Protein AF-A0A0D0BP61-F1 (afdb_monomer_lite)

Secondary structure (DSSP, 8-state):
-HHHHHHHHHHTTPPPPHHHHHHHHTTTTSS-HHHHHHHHHHSSSHHHHHHHS-HHHHHHHHHHHHHHHHHHTTS---

pLDDT: mean 71.2, std 9.55, range [41.72, 86.88]

Organism: NCBI:txid930991

Radius of gyration: 15.68 Å; chains: 1; bounding box: 31×43×36 Å

Sequence (78 aa):
EWKAKLKVELKASRPISGVDEDWLNGDGNLIDEERVVEILNSASDYEQGLAQLDSWDKTVVQKLQKLAESGSRKNDVP

Structure (mmCIF, N/CA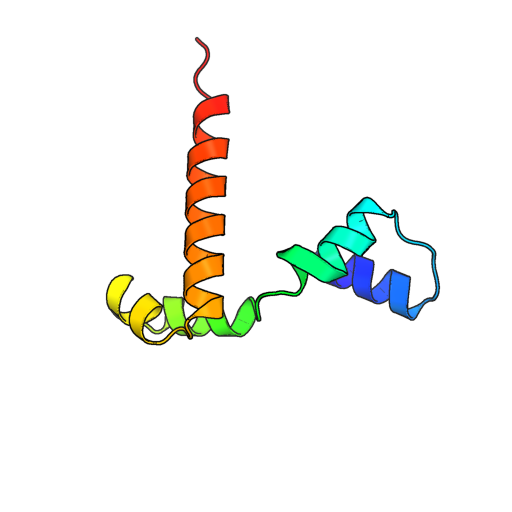/C/O backbone):
data_AF-A0A0D0BP61-F1
#
_entry.id   AF-A0A0D0BP61-F1
#
loop_
_atom_site.group_PDB
_atom_site.id
_atom_site.type_symbol
_atom_site.label_atom_id
_atom_site.label_alt_id
_atom_site.label_comp_id
_atom_site.label_asym_id
_atom_site.label_entity_id
_atom_site.label_seq_id
_atom_site.pdbx_PDB_ins_code
_atom_site.Cartn_x
_atom_site.Cartn_y
_atom_site.Cartn_z
_atom_site.occupancy
_atom_site.B_iso_or_equiv
_atom_site.auth_seq_id
_atom_site.auth_comp_id
_atom_site.auth_asym_id
_atom_site.auth_atom_id
_atom_site.pdbx_PDB_model_num
ATOM 1 N N . GLU A 1 1 ? -7.619 -1.357 -14.080 1.00 67.19 1 GLU A N 1
ATOM 2 C CA . GLU A 1 1 ? -7.165 -1.861 -15.404 1.00 67.19 1 GLU A CA 1
ATOM 3 C C . GLU A 1 1 ? -5.678 -1.617 -15.707 1.00 67.19 1 GLU A C 1
ATOM 5 O O . GLU A 1 1 ? -5.020 -2.539 -16.173 1.00 67.19 1 GLU A O 1
ATOM 10 N N . TRP A 1 2 ? -5.105 -0.442 -15.404 1.00 71.88 2 TRP A N 1
ATOM 11 C CA . TRP A 1 2 ? -3.689 -0.101 -15.671 1.00 71.88 2 TRP A CA 1
ATOM 12 C C . TRP A 1 2 ? -2.656 -1.127 -15.159 1.00 71.88 2 TRP A C 1
ATOM 14 O O . TRP A 1 2 ? -1.839 -1.630 -15.927 1.00 71.88 2 TRP A O 1
ATOM 24 N N . LYS A 1 3 ? -2.753 -1.532 -13.885 1.00 71.69 3 LYS A N 1
ATOM 25 C CA . LYS A 1 3 ? -1.902 -2.573 -13.274 1.00 71.69 3 LYS A CA 1
ATOM 26 C C . LYS A 1 3 ? -1.972 -3.911 -14.008 1.00 71.69 3 LYS A C 1
ATOM 28 O O . LYS A 1 3 ? -0.954 -4.565 -14.212 1.00 71.69 3 LYS A O 1
ATOM 33 N N . ALA A 1 4 ? -3.177 -4.319 -14.412 1.00 77.50 4 ALA A N 1
ATOM 34 C CA . ALA A 1 4 ? -3.387 -5.566 -15.138 1.00 77.50 4 ALA A CA 1
ATOM 35 C C . ALA A 1 4 ? -2.723 -5.512 -16.520 1.00 77.50 4 ALA A C 1
ATOM 37 O O . ALA A 1 4 ? -2.071 -6.473 -16.918 1.00 77.50 4 ALA A O 1
ATOM 38 N N . LYS A 1 5 ? -2.806 -4.365 -17.205 1.00 80.75 5 LYS A N 1
ATOM 39 C CA . LYS A 1 5 ? -2.125 -4.135 -18.482 1.00 80.75 5 LYS A CA 1
ATOM 40 C C . LYS A 1 5 ? -0.601 -4.239 -18.347 1.00 80.75 5 LYS A C 1
ATOM 42 O O . LYS A 1 5 ? 0.010 -4.992 -19.098 1.00 80.75 5 LYS A O 1
ATOM 47 N N . LEU A 1 6 ? -0.001 -3.576 -17.356 1.00 79.31 6 LEU A N 1
ATOM 48 C CA . LEU A 1 6 ? 1.448 -3.650 -17.124 1.00 79.31 6 LEU A CA 1
ATOM 49 C C . LEU A 1 6 ? 1.911 -5.070 -16.750 1.00 79.31 6 LEU A C 1
ATOM 51 O O . LEU A 1 6 ? 2.931 -5.544 -17.244 1.00 79.31 6 LEU A O 1
ATOM 55 N N . LYS A 1 7 ? 1.125 -5.803 -15.946 1.00 76.94 7 LYS A N 1
ATOM 56 C CA . LYS A 1 7 ? 1.394 -7.220 -15.635 1.00 76.94 7 LYS A CA 1
ATOM 57 C C . LYS A 1 7 ? 1.319 -8.119 -16.874 1.00 76.94 7 LYS A C 1
ATOM 59 O O . LYS A 1 7 ? 2.078 -9.082 -16.972 1.00 76.94 7 LYS A O 1
ATOM 64 N N . VAL A 1 8 ? 0.414 -7.829 -17.811 1.00 84.75 8 VAL A N 1
ATOM 65 C CA . VAL A 1 8 ? 0.324 -8.538 -19.098 1.00 84.75 8 VAL A CA 1
ATOM 66 C C . VAL A 1 8 ? 1.540 -8.231 -19.973 1.00 84.75 8 VAL A C 1
ATOM 68 O O . VAL A 1 8 ? 2.108 -9.154 -20.551 1.00 84.75 8 VAL A O 1
ATOM 71 N N . GLU A 1 9 ? 1.976 -6.973 -20.036 1.00 82.81 9 GLU A N 1
ATOM 72 C CA . GLU A 1 9 ? 3.163 -6.572 -20.800 1.00 82.81 9 GLU A CA 1
ATOM 73 C C . GLU A 1 9 ? 4.449 -7.204 -20.240 1.00 82.81 9 GLU A C 1
ATOM 75 O O . GLU A 1 9 ? 5.218 -7.780 -21.013 1.00 82.81 9 GLU A O 1
ATOM 80 N N . LEU A 1 10 ? 4.617 -7.246 -18.912 1.00 78.69 10 LEU A N 1
ATOM 81 C CA . LEU A 1 10 ? 5.707 -7.982 -18.254 1.00 78.69 10 LEU A CA 1
ATOM 82 C C . LEU A 1 10 ? 5.660 -9.489 -18.529 1.00 78.69 10 LEU A C 1
ATOM 84 O O . LEU A 1 10 ? 6.684 -10.089 -18.856 1.00 78.69 10 LEU A O 1
ATOM 88 N N . LYS A 1 11 ? 4.477 -10.118 -18.441 1.00 81.31 11 LYS A N 1
ATOM 89 C CA . LYS A 1 11 ? 4.302 -11.540 -18.798 1.00 81.31 11 LYS A CA 1
ATOM 90 C C . LYS A 1 11 ? 4.643 -11.821 -20.260 1.00 81.31 11 LYS A C 1
ATOM 92 O O . LYS A 1 11 ? 5.094 -12.917 -20.573 1.00 81.31 11 LYS A O 1
ATOM 97 N N . ALA A 1 12 ? 4.434 -10.846 -21.141 1.00 86.88 12 ALA A N 1
ATOM 98 C CA . ALA A 1 12 ? 4.809 -10.911 -22.548 1.00 86.88 12 ALA A CA 1
ATOM 99 C C . ALA A 1 12 ? 6.283 -10.530 -22.804 1.00 86.88 12 ALA A C 1
ATOM 101 O O . ALA A 1 12 ? 6.663 -10.353 -23.962 1.00 86.88 12 ALA A O 1
ATOM 102 N N . SER A 1 13 ? 7.093 -10.370 -21.747 1.00 81.69 13 SER A N 1
ATOM 103 C CA . SER A 1 13 ? 8.495 -9.926 -21.795 1.00 81.69 13 SER A CA 1
ATOM 104 C C . SER A 1 13 ? 8.698 -8.613 -22.555 1.00 81.69 13 SER A C 1
ATOM 106 O O . SER A 1 13 ? 9.774 -8.360 -23.100 1.00 81.69 13 SER A O 1
ATOM 108 N N . ARG A 1 14 ? 7.661 -7.771 -22.616 1.00 81.81 14 ARG A N 1
ATOM 109 C CA . ARG A 1 14 ? 7.772 -6.436 -23.194 1.00 81.81 14 ARG A CA 1
ATOM 110 C C . ARG A 1 14 ? 8.393 -5.505 -22.154 1.00 81.81 14 ARG A C 1
ATOM 112 O O . ARG A 1 14 ? 8.001 -5.567 -20.989 1.00 81.81 14 ARG A O 1
ATOM 119 N N . PRO A 1 15 ? 9.341 -4.647 -22.559 1.00 79.06 15 PRO A N 1
ATOM 120 C CA . PRO A 1 15 ? 9.892 -3.652 -21.659 1.00 79.06 15 PRO A CA 1
ATOM 121 C C . PRO A 1 15 ? 8.794 -2.652 -21.290 1.00 79.06 15 PRO A C 1
ATOM 123 O O . PRO A 1 15 ? 8.165 -2.060 -22.168 1.00 79.06 15 PRO A O 1
ATOM 126 N N . ILE A 1 16 ? 8.576 -2.485 -19.991 1.00 82.69 16 ILE A N 1
ATOM 127 C CA . ILE A 1 16 ? 7.779 -1.397 -19.421 1.00 82.69 16 ILE A CA 1
ATOM 128 C C . ILE A 1 16 ? 8.719 -0.250 -19.033 1.00 82.69 16 ILE A C 1
ATOM 130 O O . ILE A 1 16 ? 9.939 -0.430 -18.989 1.00 82.69 16 ILE A O 1
ATOM 134 N N . SER A 1 17 ? 8.187 0.951 -18.804 1.00 84.56 17 SER A N 1
ATOM 135 C CA . SER A 1 17 ? 9.038 2.064 -18.374 1.00 84.56 17 SER A CA 1
ATOM 136 C C . SER A 1 17 ? 9.581 1.817 -16.961 1.00 84.56 17 SER A C 1
ATOM 138 O O . SER A 1 17 ? 8.931 1.154 -16.158 1.00 84.56 17 SER A O 1
ATOM 140 N N . GLY A 1 18 ? 10.745 2.386 -16.626 1.00 79.19 18 GLY A N 1
ATOM 141 C CA . GLY A 1 18 ? 11.304 2.261 -15.271 1.00 79.19 18 GLY A CA 1
ATOM 142 C C . GLY A 1 18 ? 10.370 2.813 -14.187 1.00 79.19 18 GLY A C 1
ATOM 143 O O . GLY A 1 18 ? 10.282 2.252 -13.107 1.00 79.19 18 GLY A O 1
ATOM 144 N N . VAL A 1 19 ? 9.583 3.846 -14.510 1.00 77.00 19 VAL A N 1
ATOM 145 C CA . VAL A 1 19 ? 8.547 4.388 -13.615 1.00 77.00 19 V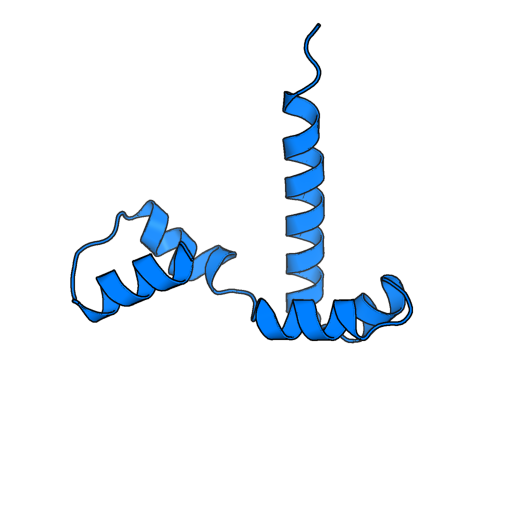AL A CA 1
ATOM 146 C C . VAL A 1 19 ? 7.413 3.383 -13.394 1.00 77.00 19 VAL A C 1
ATOM 148 O O . VAL A 1 19 ? 6.932 3.244 -12.273 1.00 77.00 19 VAL A O 1
ATOM 151 N N . ASP A 1 20 ? 6.994 2.667 -14.440 1.00 78.25 20 ASP A N 1
ATOM 152 C CA . ASP A 1 20 ? 5.957 1.633 -14.337 1.00 78.25 20 ASP A CA 1
ATOM 153 C C . ASP A 1 20 ? 6.454 0.399 -13.578 1.00 78.25 20 ASP A C 1
ATOM 155 O O . ASP A 1 20 ? 5.688 -0.225 -12.843 1.00 78.25 20 ASP A O 1
ATOM 159 N N . GLU A 1 21 ? 7.730 0.050 -13.743 1.00 74.00 21 GLU A N 1
ATOM 160 C CA . GLU A 1 21 ? 8.385 -1.043 -13.026 1.00 74.00 21 GLU A CA 1
ATOM 161 C C . GLU A 1 21 ? 8.567 -0.708 -11.542 1.00 74.00 21 GLU A C 1
ATOM 163 O O . GLU A 1 21 ? 8.194 -1.511 -10.689 1.00 74.00 21 GLU A O 1
ATOM 168 N N . ASP A 1 22 ? 9.040 0.495 -11.216 1.00 73.00 22 ASP A N 1
ATOM 169 C CA . ASP A 1 22 ? 9.142 0.980 -9.836 1.00 73.00 22 ASP A CA 1
ATOM 170 C C . ASP A 1 22 ? 7.762 1.083 -9.176 1.00 73.00 22 ASP A C 1
ATOM 172 O O . ASP A 1 22 ? 7.597 0.727 -8.009 1.00 73.00 22 ASP A O 1
ATOM 176 N N . TRP A 1 23 ? 6.738 1.498 -9.925 1.00 76.50 23 TRP A N 1
ATOM 177 C CA . TRP A 1 23 ? 5.360 1.496 -9.442 1.00 76.50 23 TRP A CA 1
ATOM 178 C C . TRP A 1 23 ? 4.847 0.071 -9.192 1.00 76.50 23 TRP A C 1
ATOM 180 O O . TRP A 1 23 ? 4.234 -0.186 -8.158 1.00 76.50 23 TRP A O 1
ATOM 190 N N . LEU A 1 24 ? 5.125 -0.880 -10.089 1.00 72.31 24 LEU A N 1
ATOM 191 C CA . LEU A 1 24 ? 4.764 -2.292 -9.921 1.00 72.31 24 LEU A CA 1
ATOM 192 C C . LEU A 1 24 ? 5.573 -3.019 -8.846 1.00 72.31 24 LEU A C 1
ATOM 194 O O . LEU A 1 24 ? 5.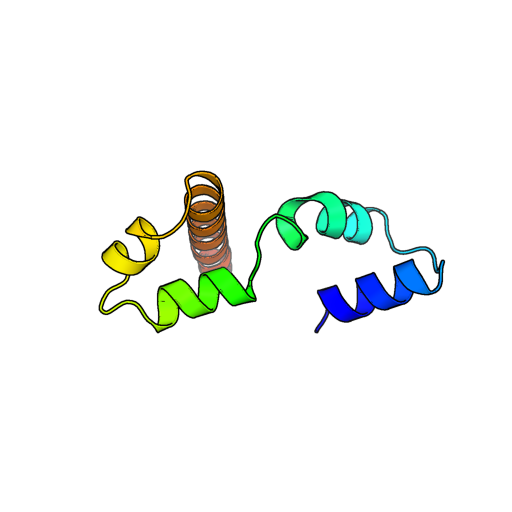093 -4.019 -8.330 1.00 72.31 24 LEU A O 1
ATOM 198 N N . ASN A 1 25 ? 6.780 -2.575 -8.522 1.00 70.06 25 ASN A N 1
ATOM 199 C CA . ASN A 1 25 ? 7.607 -3.178 -7.477 1.00 70.06 25 ASN A CA 1
ATOM 200 C C . ASN A 1 25 ? 7.421 -2.484 -6.118 1.00 70.06 25 ASN A C 1
ATOM 202 O O . ASN A 1 25 ? 7.703 -3.078 -5.078 1.00 70.06 25 ASN A O 1
ATOM 206 N N . GLY A 1 26 ? 6.926 -1.246 -6.128 1.00 69.31 26 GLY A N 1
ATOM 207 C CA . GLY A 1 26 ? 6.587 -0.443 -4.962 1.00 69.31 26 GLY A CA 1
ATOM 208 C C . GLY A 1 26 ? 5.077 -0.287 -4.794 1.00 69.31 26 GLY A C 1
ATOM 209 O O . GLY A 1 26 ? 4.344 -1.265 -4.652 1.00 69.31 26 GLY A O 1
ATOM 210 N N . ASP A 1 27 ? 4.607 0.961 -4.787 1.00 59.56 27 ASP A N 1
ATOM 211 C CA . ASP A 1 27 ? 3.261 1.364 -4.346 1.00 59.56 27 ASP A CA 1
ATOM 212 C C . ASP A 1 27 ? 2.100 0.600 -5.011 1.00 59.56 27 ASP A C 1
ATOM 214 O O . ASP A 1 27 ? 1.084 0.341 -4.369 1.00 59.56 27 ASP A O 1
ATOM 218 N N . GLY A 1 28 ? 2.252 0.178 -6.267 1.00 58.72 28 GLY A N 1
ATOM 219 C CA . GLY A 1 28 ? 1.246 -0.562 -7.026 1.00 58.72 28 GLY A CA 1
ATOM 220 C C . GLY A 1 28 ? 1.135 -2.051 -6.686 1.00 58.72 28 GLY A C 1
ATOM 221 O O . GLY A 1 28 ? 0.150 -2.675 -7.075 1.00 58.72 28 GLY A O 1
ATOM 222 N N . ASN A 1 29 ? 2.086 -2.655 -5.968 1.00 63.38 29 ASN A N 1
ATOM 223 C CA . ASN A 1 29 ? 2.067 -4.084 -5.595 1.00 63.38 29 ASN A CA 1
ATOM 224 C C . ASN A 1 29 ? 2.077 -4.330 -4.084 1.00 63.38 29 ASN A C 1
ATOM 226 O O . ASN A 1 29 ? 2.084 -5.474 -3.640 1.00 63.38 29 ASN A O 1
ATOM 230 N N . LEU A 1 30 ? 2.040 -3.257 -3.298 1.00 61.16 30 LEU A N 1
ATOM 231 C CA . LEU A 1 30 ? 2.080 -3.320 -1.841 1.00 61.16 30 LEU A CA 1
ATOM 232 C C . LEU A 1 30 ? 0.729 -3.600 -1.183 1.00 61.16 30 LEU A C 1
ATOM 234 O O . LEU A 1 30 ? 0.713 -3.859 0.015 1.00 61.16 30 LEU A O 1
ATOM 238 N N . ILE A 1 31 ? -0.369 -3.554 -1.940 1.00 60.28 31 ILE A N 1
ATOM 239 C CA . ILE A 1 31 ? -1.712 -3.821 -1.428 1.00 60.28 31 ILE A CA 1
ATOM 240 C C . ILE A 1 31 ? -2.396 -4.868 -2.298 1.00 60.28 31 ILE A C 1
ATOM 242 O O . ILE A 1 31 ? -2.402 -4.776 -3.534 1.00 60.28 31 ILE A O 1
ATOM 246 N N . ASP A 1 32 ? -3.030 -5.826 -1.632 1.00 68.25 32 ASP A N 1
ATOM 247 C CA . ASP A 1 32 ? -4.132 -6.575 -2.214 1.00 68.25 32 ASP A CA 1
ATOM 248 C C . ASP A 1 32 ? -5.375 -5.669 -2.229 1.00 68.25 32 ASP A C 1
ATOM 250 O O . ASP A 1 32 ? -6.137 -5.589 -1.265 1.00 68.25 32 ASP A O 1
ATOM 254 N N . GLU A 1 33 ? -5.501 -4.888 -3.305 1.00 66.56 33 GLU A N 1
ATOM 255 C CA . GLU A 1 33 ? -6.559 -3.888 -3.498 1.00 66.56 33 GLU A CA 1
ATOM 256 C C . GLU A 1 33 ? -7.957 -4.503 -3.350 1.00 66.56 33 GLU A C 1
ATOM 258 O O . GLU A 1 33 ? -8.853 -3.856 -2.817 1.00 66.56 33 GLU A O 1
ATOM 263 N N . GLU A 1 34 ? -8.133 -5.755 -3.778 1.00 66.94 34 GLU A N 1
ATOM 264 C CA . GLU A 1 34 ? -9.401 -6.477 -3.678 1.00 66.94 34 GLU A CA 1
ATOM 265 C C . GLU A 1 34 ? -9.714 -6.798 -2.214 1.00 66.94 34 GLU A C 1
ATOM 267 O O . GLU A 1 34 ? -10.771 -6.416 -1.713 1.00 66.94 34 GLU A O 1
ATOM 272 N N . ARG A 1 35 ? -8.746 -7.360 -1.483 1.00 69.88 35 ARG A N 1
ATOM 273 C CA . ARG A 1 35 ? -8.896 -7.673 -0.055 1.00 69.88 35 ARG A CA 1
ATOM 274 C C . ARG A 1 35 ? -9.149 -6.434 0.805 1.00 69.88 35 ARG A C 1
ATOM 276 O O . ARG A 1 35 ? -9.991 -6.468 1.700 1.00 69.88 35 ARG A O 1
ATOM 283 N N . VAL A 1 36 ? -8.437 -5.333 0.559 1.00 69.25 36 VAL A N 1
ATOM 284 C CA . VAL A 1 36 ? -8.635 -4.087 1.322 1.00 69.25 36 VAL A CA 1
ATOM 285 C C . VAL A 1 36 ? -10.009 -3.485 1.039 1.00 69.25 36 VAL A C 1
ATOM 287 O O . VAL A 1 36 ? -10.691 -3.063 1.974 1.00 69.25 36 VAL A O 1
ATOM 290 N N . VAL A 1 37 ? -10.450 -3.483 -0.221 1.00 70.56 37 VAL A N 1
ATOM 291 C CA . VAL A 1 37 ? -11.789 -3.002 -0.584 1.00 70.56 37 VAL A CA 1
ATOM 292 C C . VAL A 1 37 ? -12.873 -3.892 0.016 1.00 70.56 37 VAL A C 1
ATOM 294 O O . VAL A 1 37 ? -13.843 -3.363 0.546 1.00 70.56 37 VAL A O 1
ATOM 297 N N . GLU A 1 38 ? -12.713 -5.215 0.014 1.00 74.56 38 GLU A N 1
ATOM 298 C CA . GLU A 1 38 ? -13.663 -6.133 0.651 1.00 74.56 38 GLU A CA 1
ATOM 299 C C . GLU A 1 38 ? -13.776 -5.904 2.163 1.00 74.56 38 GLU A C 1
ATOM 301 O O . GLU A 1 38 ? -14.886 -5.836 2.695 1.00 74.56 38 GLU A O 1
ATOM 306 N N . ILE A 1 39 ? -12.651 -5.734 2.863 1.00 74.25 39 ILE A N 1
ATOM 307 C CA . ILE A 1 39 ? -12.637 -5.470 4.311 1.00 74.25 39 ILE A CA 1
ATOM 308 C C . ILE A 1 39 ? -13.307 -4.128 4.625 1.00 74.25 39 ILE A C 1
ATOM 310 O O . ILE A 1 39 ? -14.121 -4.046 5.543 1.00 74.25 39 ILE A O 1
ATOM 314 N N . LEU A 1 40 ? -13.014 -3.082 3.850 1.00 71.69 40 LEU A N 1
ATOM 315 C CA . LEU A 1 40 ? -13.624 -1.764 4.043 1.00 71.69 40 LEU A CA 1
ATOM 316 C C . LEU A 1 40 ? -15.112 -1.743 3.661 1.00 71.69 40 LEU A C 1
ATOM 318 O O . LEU A 1 40 ? -15.893 -1.067 4.320 1.00 71.69 40 LEU A O 1
ATOM 322 N N . ASN A 1 41 ? -15.517 -2.490 2.632 1.00 75.88 41 ASN A N 1
ATOM 323 C CA . ASN A 1 41 ? -16.906 -2.567 2.168 1.00 75.88 41 ASN A CA 1
ATOM 324 C C . ASN A 1 41 ? -17.789 -3.453 3.063 1.00 75.88 41 ASN A C 1
ATOM 326 O O . ASN A 1 41 ? -18.993 -3.234 3.159 1.00 75.88 41 ASN A O 1
ATOM 330 N N . SER A 1 42 ? -17.204 -4.463 3.710 1.00 77.50 42 SER A N 1
ATOM 331 C CA . SER A 1 42 ? -17.903 -5.327 4.672 1.00 77.50 42 SER A CA 1
ATOM 332 C C . SER A 1 42 ? -17.947 -4.747 6.089 1.00 77.50 42 SER A C 1
ATOM 334 O O . SER A 1 42 ? -18.704 -5.238 6.928 1.00 77.50 42 SER A O 1
ATOM 336 N N . ALA A 1 43 ? -17.161 -3.706 6.368 1.00 77.56 43 ALA A N 1
ATOM 337 C CA . ALA A 1 43 ? -17.164 -3.033 7.654 1.00 77.56 43 ALA A CA 1
ATOM 338 C C . ALA A 1 43 ? -18.374 -2.103 7.811 1.00 77.56 43 ALA A C 1
ATOM 340 O O . ALA A 1 43 ? -18.768 -1.383 6.898 1.00 77.56 43 ALA A O 1
ATOM 341 N N . SER A 1 44 ? -18.942 -2.094 9.016 1.00 73.88 44 SER A N 1
ATOM 342 C CA . SER A 1 44 ? -20.047 -1.209 9.403 1.00 73.88 44 SER A CA 1
ATOM 343 C C . SER A 1 44 ? -19.633 0.262 9.455 1.00 73.88 44 SER A C 1
ATOM 345 O O . SER A 1 44 ? -20.452 1.148 9.218 1.00 73.88 44 SER A O 1
ATOM 347 N N . ASP A 1 45 ? -18.366 0.516 9.775 1.00 78.62 45 ASP A N 1
ATOM 348 C CA . ASP A 1 45 ? -17.760 1.836 9.796 1.00 78.62 45 ASP A CA 1
ATOM 349 C C . ASP A 1 45 ? -16.269 1.761 9.428 1.00 78.62 45 ASP A C 1
ATOM 351 O O . ASP A 1 45 ? -15.628 0.706 9.475 1.00 78.62 45 ASP A O 1
ATOM 355 N N . TYR A 1 46 ? -15.726 2.909 9.030 1.00 71.88 46 TYR A N 1
ATOM 356 C CA . TYR A 1 46 ? -14.358 3.041 8.534 1.00 71.88 46 TYR A CA 1
ATOM 357 C C . TYR A 1 46 ? -13.296 2.639 9.571 1.00 71.88 46 TYR A C 1
ATOM 359 O O . TYR A 1 46 ? -12.300 2.010 9.211 1.00 71.88 46 TYR A O 1
ATOM 367 N N . GLU A 1 47 ? -13.516 2.935 10.854 1.00 75.31 47 GLU A N 1
ATOM 368 C CA . GLU A 1 47 ? -12.579 2.598 11.933 1.00 75.31 47 GLU A CA 1
ATOM 369 C C . GLU A 1 47 ? -12.540 1.083 12.174 1.00 75.31 47 GLU A C 1
ATOM 371 O O . GLU A 1 47 ? -11.471 0.499 12.366 1.00 75.31 47 GLU A O 1
ATOM 376 N N . GLN A 1 48 ? -13.690 0.412 12.080 1.00 75.94 48 GLN A N 1
ATOM 377 C CA . GLN A 1 48 ? -13.795 -1.042 12.165 1.00 75.94 48 GLN A CA 1
ATOM 378 C C . GLN A 1 48 ? -13.153 -1.741 10.956 1.00 75.94 48 GLN A C 1
ATOM 380 O O . GLN A 1 48 ? -12.540 -2.803 11.108 1.00 75.94 48 GLN A O 1
ATOM 385 N N . GLY A 1 49 ? -13.268 -1.161 9.761 1.00 75.88 49 GLY A N 1
ATOM 386 C CA . GLY A 1 49 ? -12.585 -1.650 8.562 1.00 75.88 49 GLY A CA 1
ATOM 387 C C . GLY A 1 49 ? -11.070 -1.507 8.684 1.00 75.88 49 GLY A C 1
ATOM 388 O O . GLY A 1 49 ? -10.337 -2.474 8.483 1.00 75.88 49 GLY A O 1
ATOM 389 N N . LEU A 1 50 ? -10.600 -0.341 9.137 1.00 73.06 50 LEU A N 1
ATOM 390 C CA . LEU A 1 50 ? -9.190 -0.118 9.436 1.00 73.06 50 LEU A CA 1
ATOM 391 C C . LEU A 1 50 ? -8.680 -1.088 10.496 1.00 73.06 50 LEU A C 1
ATO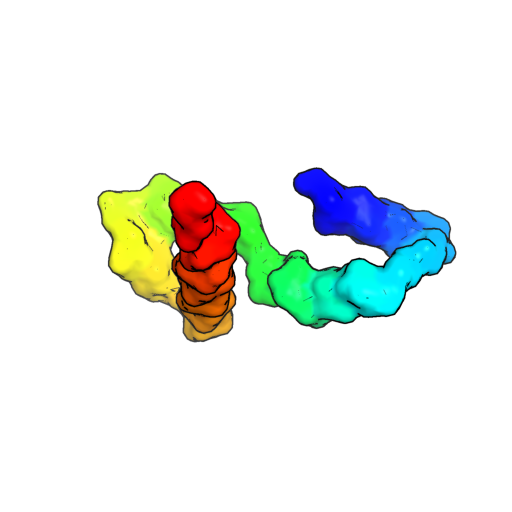M 393 O O . LEU A 1 50 ? -7.604 -1.641 10.316 1.00 73.06 50 LEU A O 1
ATOM 397 N N . ALA A 1 51 ? -9.418 -1.341 11.579 1.00 76.25 51 ALA A N 1
ATOM 398 C CA . ALA A 1 51 ? -8.975 -2.229 12.654 1.00 76.25 51 ALA A CA 1
ATOM 399 C C . ALA A 1 51 ? -8.634 -3.650 12.166 1.00 76.25 51 ALA A C 1
ATOM 401 O O . ALA A 1 51 ? -7.689 -4.245 12.691 1.00 76.25 51 ALA A O 1
ATOM 402 N N . GLN A 1 52 ? -9.355 -4.139 11.151 1.00 76.31 52 GLN A N 1
ATOM 403 C CA . GLN A 1 52 ? -9.199 -5.466 10.543 1.00 76.31 52 GLN A CA 1
ATOM 404 C C . GLN A 1 52 ? -8.039 -5.569 9.541 1.00 76.31 52 GLN A C 1
ATOM 406 O O . GLN A 1 52 ? -7.637 -6.677 9.185 1.00 76.31 52 GLN A O 1
ATOM 411 N N . LEU A 1 53 ? -7.482 -4.435 9.112 1.00 77.12 53 LEU A N 1
ATOM 412 C CA . LEU A 1 53 ? -6.287 -4.383 8.276 1.00 77.12 53 LEU A CA 1
ATOM 413 C C . LEU A 1 53 ? -5.020 -4.627 9.106 1.00 77.12 53 LEU A C 1
ATOM 415 O O . LEU A 1 53 ? -4.928 -4.245 10.283 1.00 77.12 53 LEU A O 1
ATOM 419 N N . ASP A 1 54 ? -4.015 -5.245 8.488 1.00 75.31 54 ASP A N 1
ATOM 420 C CA . ASP A 1 54 ? -2.716 -5.417 9.131 1.00 75.31 54 ASP A CA 1
ATOM 421 C C . ASP A 1 54 ? -1.942 -4.082 9.223 1.00 75.31 54 ASP A C 1
ATOM 423 O O . ASP A 1 54 ? -2.366 -3.036 8.723 1.00 75.31 54 ASP A O 1
ATOM 427 N N . SER A 1 55 ? -0.813 -4.076 9.939 1.00 75.94 55 SER A N 1
ATOM 428 C CA . SER A 1 55 ? -0.016 -2.856 10.142 1.00 75.94 55 SER A CA 1
ATOM 429 C C . SER A 1 55 ? 0.494 -2.242 8.835 1.00 75.94 55 SER A C 1
ATOM 431 O O . SER A 1 55 ? 0.684 -1.025 8.753 1.00 75.94 55 SER A O 1
ATOM 433 N N . TRP A 1 56 ? 0.738 -3.081 7.831 1.00 69.19 56 TRP A N 1
ATOM 434 C CA . TRP A 1 56 ? 1.203 -2.652 6.526 1.00 69.19 56 TRP A CA 1
ATOM 435 C C . TRP A 1 56 ? 0.049 -2.037 5.734 1.00 69.19 56 TRP A C 1
ATOM 437 O O . TRP A 1 56 ? 0.143 -0.873 5.347 1.00 69.19 56 TRP A O 1
ATOM 447 N N . ASP A 1 57 ? -1.075 -2.741 5.625 1.00 71.62 57 ASP A N 1
ATOM 448 C CA . ASP A 1 57 ? -2.295 -2.288 4.951 1.00 71.62 57 ASP A CA 1
ATOM 449 C C . ASP A 1 57 ? -2.801 -0.950 5.519 1.00 71.62 57 ASP A C 1
ATOM 451 O O . ASP A 1 57 ? -3.084 -0.016 4.765 1.00 71.62 57 ASP A O 1
ATOM 455 N N . LYS A 1 58 ? -2.807 -0.789 6.852 1.00 74.81 58 LYS A N 1
ATOM 456 C CA . LYS A 1 58 ? -3.125 0.492 7.523 1.00 74.81 58 LYS A CA 1
ATOM 457 C C . LYS A 1 58 ? -2.212 1.627 7.071 1.00 74.81 58 LYS A C 1
ATOM 459 O O . LYS A 1 58 ? -2.678 2.733 6.796 1.00 74.81 58 LYS A O 1
ATOM 464 N N . THR A 1 59 ? -0.909 1.358 6.990 1.00 74.62 59 THR A N 1
ATOM 465 C CA . THR A 1 59 ? 0.086 2.348 6.559 1.00 74.62 59 THR A CA 1
ATOM 466 C C . THR A 1 59 ? -0.161 2.764 5.113 1.00 74.62 59 THR A C 1
ATOM 468 O O . THR A 1 59 ? -0.013 3.943 4.778 1.00 74.62 59 THR A O 1
ATOM 471 N N . VAL A 1 60 ? -0.559 1.828 4.247 1.00 70.88 60 VAL A N 1
ATOM 472 C CA . VAL A 1 60 ? -0.836 2.168 2.853 1.00 70.88 60 VAL A CA 1
ATOM 473 C C . VAL A 1 60 ? -2.140 2.950 2.704 1.00 70.88 60 VAL A C 1
ATOM 475 O O . VAL A 1 60 ? -2.142 3.965 2.008 1.00 70.88 60 VAL A O 1
ATOM 478 N N . VAL A 1 61 ? -3.208 2.585 3.421 1.00 74.69 61 VAL A N 1
ATOM 479 C CA . VAL A 1 61 ? -4.460 3.368 3.435 1.00 74.69 61 VAL A CA 1
ATOM 480 C C . VAL A 1 61 ? -4.210 4.806 3.905 1.00 74.69 61 VAL A C 1
ATOM 482 O O . VAL A 1 61 ? -4.669 5.750 3.263 1.00 74.69 61 VAL A O 1
ATOM 485 N N . GLN A 1 62 ? -3.392 5.007 4.942 1.00 75.31 62 GLN A N 1
ATOM 486 C CA . GLN A 1 62 ? -3.003 6.348 5.398 1.00 75.31 62 GLN A CA 1
ATOM 487 C C . GLN A 1 62 ? -2.210 7.136 4.344 1.00 75.31 62 GLN A C 1
ATOM 489 O O . GLN A 1 62 ? -2.434 8.335 4.158 1.00 75.31 62 GLN A O 1
ATOM 494 N N . LYS A 1 63 ? -1.284 6.486 3.625 1.00 71.88 63 LYS A N 1
ATOM 495 C CA . LYS A 1 63 ? -0.552 7.125 2.518 1.00 71.88 63 LYS A CA 1
ATOM 496 C C . LYS A 1 63 ? -1.490 7.513 1.374 1.00 71.88 63 LYS A C 1
ATOM 498 O O . LYS A 1 63 ? -1.359 8.618 0.851 1.00 71.88 63 LYS A O 1
ATOM 503 N N . LEU A 1 64 ? -2.441 6.648 1.016 1.00 71.88 64 LEU A N 1
ATOM 504 C CA . LEU A 1 64 ? -3.448 6.916 -0.015 1.00 71.88 64 LEU A CA 1
ATOM 505 C C . LEU A 1 64 ? -4.366 8.078 0.374 1.00 71.88 64 LEU A C 1
ATOM 507 O O . LEU A 1 64 ? -4.594 8.967 -0.443 1.00 71.88 64 LEU A O 1
ATOM 511 N N . GLN A 1 65 ? -4.822 8.125 1.627 1.00 74.00 65 GLN A N 1
ATOM 512 C CA . GLN A 1 65 ? -5.612 9.240 2.156 1.00 74.00 65 GLN A CA 1
ATOM 513 C C . GLN A 1 65 ? -4.839 10.560 2.052 1.00 74.00 65 GLN A C 1
ATOM 515 O O . GLN A 1 65 ? -5.336 11.539 1.497 1.00 74.00 65 GLN A O 1
ATOM 520 N N . LYS A 1 66 ? -3.572 10.562 2.479 1.00 71.06 66 LYS A N 1
ATOM 521 C CA . LYS A 1 66 ? -2.696 11.735 2.384 1.00 71.06 66 LYS A CA 1
ATOM 522 C C . LYS A 1 66 ? -2.446 12.168 0.935 1.00 71.06 66 LYS A C 1
ATOM 524 O O . LYS A 1 66 ? -2.381 13.364 0.650 1.00 71.06 66 LYS A O 1
ATOM 529 N N . LEU A 1 67 ? -2.311 11.215 0.010 1.00 67.94 67 LEU A N 1
ATOM 530 C CA . LEU A 1 67 ? -2.190 11.495 -1.421 1.00 67.94 67 LEU A CA 1
ATOM 531 C C . LEU A 1 67 ? -3.469 12.129 -1.974 1.00 67.94 67 LEU A C 1
ATOM 533 O O . LEU A 1 67 ? -3.373 13.155 -2.648 1.00 67.94 67 LEU A O 1
ATOM 537 N N . ALA A 1 68 ? -4.645 11.595 -1.639 1.00 68.62 68 ALA A N 1
ATOM 538 C CA . ALA A 1 68 ? -5.934 12.155 -2.043 1.00 68.62 68 ALA A CA 1
ATOM 539 C C . ALA A 1 68 ? -6.129 13.588 -1.511 1.00 68.62 68 ALA A C 1
ATOM 541 O O . ALA A 1 68 ? -6.471 14.492 -2.274 1.00 68.62 68 ALA A O 1
ATOM 542 N N . GLU A 1 69 ? -5.806 13.832 -0.239 1.00 74.50 69 GLU A N 1
ATOM 543 C CA . GLU A 1 69 ? -5.839 15.168 0.373 1.00 74.50 69 GLU A CA 1
ATOM 544 C C . GLU A 1 69 ? -4.858 16.143 -0.299 1.00 74.50 69 GLU A C 1
ATOM 546 O O . GLU A 1 69 ? -5.176 17.313 -0.525 1.00 74.50 69 GLU A O 1
ATOM 551 N N . SER A 1 70 ? -3.664 15.667 -0.667 1.00 63.16 70 SER A N 1
ATOM 552 C CA . SER A 1 70 ? -2.659 16.479 -1.365 1.00 63.16 70 SER A CA 1
ATOM 553 C C . SER A 1 70 ? -3.014 16.764 -2.830 1.00 63.16 70 SER A C 1
ATOM 555 O O . SER A 1 70 ? -2.646 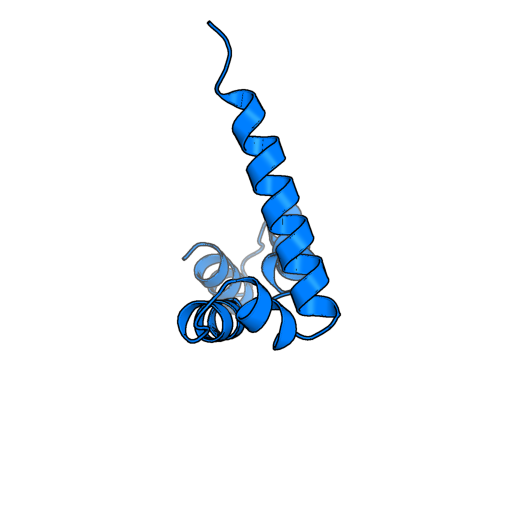17.815 -3.359 1.00 63.16 70 SER A O 1
ATOM 557 N N . GLY A 1 71 ? -3.754 15.858 -3.477 1.00 56.09 71 GLY A N 1
ATOM 558 C CA . GLY A 1 71 ? -4.298 16.036 -4.823 1.00 56.09 71 GLY A CA 1
ATOM 559 C C . GLY A 1 71 ? -5.462 17.026 -4.852 1.00 56.09 71 GLY A C 1
ATOM 560 O O . GLY A 1 71 ? -5.579 17.803 -5.798 1.00 56.09 71 GLY A O 1
ATOM 561 N N . SER A 1 72 ? -6.261 17.078 -3.782 1.00 51.28 72 SER A N 1
ATOM 562 C CA . SER A 1 72 ? -7.424 17.966 -3.683 1.00 51.28 72 SER A CA 1
ATOM 563 C C . SER A 1 72 ? -7.059 19.456 -3.594 1.00 51.28 72 SER A C 1
ATOM 565 O O . SER A 1 72 ? -7.857 20.297 -3.991 1.00 51.28 72 SER A O 1
ATOM 567 N N . ARG A 1 73 ? -5.840 19.813 -3.156 1.00 49.47 73 ARG A N 1
ATOM 568 C CA . ARG A 1 73 ? -5.376 21.218 -3.098 1.00 49.47 73 ARG A CA 1
ATOM 569 C C . ARG A 1 73 ? -4.990 21.833 -4.446 1.00 49.47 73 ARG A C 1
ATOM 571 O O . ARG A 1 73 ? -4.669 23.016 -4.482 1.00 49.47 73 ARG A O 1
ATOM 578 N N . LYS A 1 74 ? -4.971 21.070 -5.544 1.00 48.78 74 LYS A N 1
ATOM 579 C CA . LYS A 1 74 ? -4.578 21.599 -6.865 1.00 48.78 74 LYS A CA 1
ATOM 580 C C . LYS A 1 74 ? -5.750 22.082 -7.727 1.00 48.78 74 LYS A C 1
ATOM 582 O O . LYS A 1 74 ? -5.489 22.619 -8.796 1.00 48.78 74 LYS A O 1
ATOM 587 N N . ASN A 1 75 ? -6.995 21.937 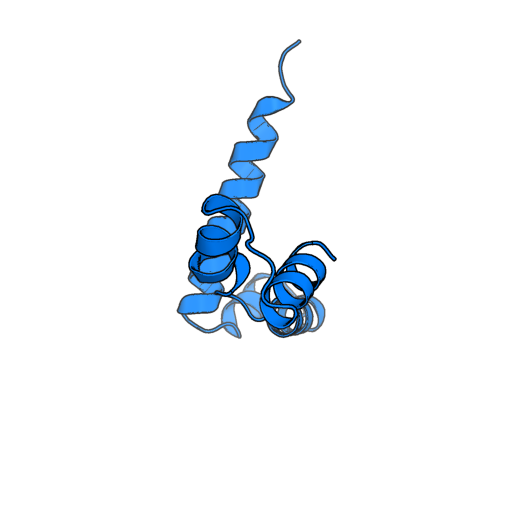-7.264 1.00 46.50 75 ASN A N 1
ATOM 588 C CA . ASN A 1 75 ? -8.183 22.374 -8.010 1.00 46.50 75 ASN A CA 1
ATOM 589 C C . ASN A 1 75 ? -8.825 23.668 -7.484 1.00 46.50 75 ASN A C 1
ATOM 591 O O . ASN A 1 75 ? -9.795 24.122 -8.077 1.00 46.50 75 ASN A O 1
ATOM 595 N N . ASP A 1 76 ? -8.265 24.293 -6.446 1.00 47.09 76 ASP A N 1
ATOM 596 C CA . ASP A 1 76 ? -8.660 25.638 -6.019 1.00 47.09 76 ASP A CA 1
ATOM 597 C C . ASP A 1 76 ? -7.598 26.654 -6.455 1.00 47.09 76 ASP A C 1
ATOM 599 O O . ASP A 1 76 ? -6.691 27.014 -5.703 1.00 47.09 76 ASP A O 1
ATOM 603 N N . VAL A 1 77 ? -7.713 27.118 -7.698 1.00 41.72 77 VAL A N 1
ATOM 604 C CA . VAL A 1 77 ? -7.216 28.439 -8.100 1.00 41.72 77 VAL A CA 1
ATOM 605 C C . VAL A 1 77 ? -8.398 29.173 -8.754 1.00 41.72 77 VAL A C 1
ATOM 607 O O . VAL A 1 77 ? -9.022 28.571 -9.629 1.00 41.72 77 VAL A O 1
ATOM 610 N N . PRO A 1 78 ? -8.742 30.403 -8.314 1.00 47.94 78 PRO A N 1
ATOM 611 C CA . PRO A 1 78 ? -9.834 31.207 -8.877 1.00 47.94 78 PRO A CA 1
ATOM 612 C C . PRO A 1 78 ? -9.678 31.527 -10.366 1.00 47.94 78 PRO A C 1
ATOM 614 O O . PRO A 1 78 ? -8.518 31.680 -10.819 1.00 47.94 78 PRO A O 1
#

Foldseek 3Di:
DVLVVVVVCVVVVHDDDPVNVCCCVPLVVQDPPVVLCVLCVPDPDNVNSLVPDDPSSNVSVVVVVVVVVVVVVVPDDD